Protein AF-A0A971BE56-F1 (afdb_monomer_lite)

Radius of gyration: 13.77 Å; chains: 1; bounding box: 26×38×39 Å

pLDDT: mean 91.66, std 13.93, range [44.69, 98.75]

Sequence (76 aa):
MSAYYAGPNPPDAAELRVLGALIEKRRTTPDAYPLSVNSLRLACNQSTNRDPVVDYDEHTVLDALERLGRRGWTRL

Secondary structure (DSSP, 8-state):
-------S----HHHHHHHHHHHHHHHH-GGGPSPPHHHHHHHHT-SSS-SS-----HHHHHHHHHHHHHTTS---

Foldseek 3Di:
DDPPDPDPDDQDPLLVLLLVLCVVCCVVPVVCPPPDLVRSQCSSQDPPPDVPRDRDDSVSNVVSQVVCVVVVNDDD

Structure (mmCIF, N/CA/C/O backbone):
data_AF-A0A971BE56-F1
#
_entry.id   AF-A0A971BE56-F1
#
loop_
_atom_site.group_PDB
_atom_site.id
_atom_site.type_symbol
_atom_site.label_atom_id
_atom_site.label_alt_id
_atom_site.label_comp_id
_atom_site.label_asym_id
_atom_site.label_entity_id
_atom_site.label_seq_id
_atom_site.pdbx_PDB_ins_code
_atom_site.Cartn_x
_atom_site.Cartn_y
_atom_site.Cartn_z
_atom_site.occupancy
_atom_site.B_iso_or_equiv
_atom_site.auth_seq_id
_atom_site.auth_comp_id
_atom_site.auth_asym_id
_atom_site.auth_atom_id
_atom_site.pdbx_PDB_model_num
ATOM 1 N N . MET A 1 1 ? 6.024 -30.042 -25.699 1.00 45.75 1 MET A N 1
ATOM 2 C CA . MET A 1 1 ? 6.867 -28.864 -25.404 1.00 45.75 1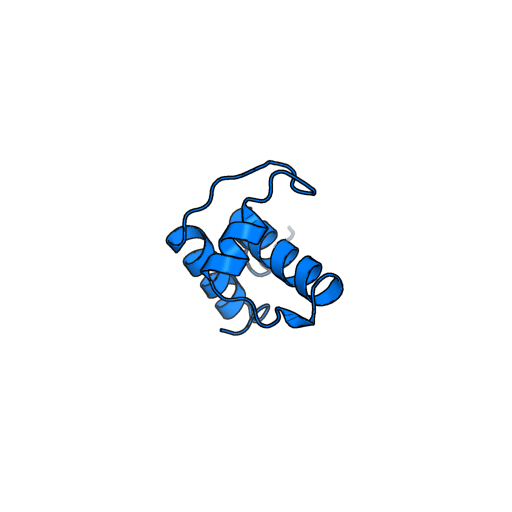 MET A CA 1
ATOM 3 C C . MET A 1 1 ? 5.984 -27.870 -24.666 1.00 45.75 1 MET A C 1
ATOM 5 O O . MET A 1 1 ? 4.981 -27.451 -25.223 1.00 45.75 1 MET A O 1
ATOM 9 N N . SER A 1 2 ? 6.247 -27.668 -23.379 1.00 44.69 2 SER A N 1
ATOM 10 C CA . SER A 1 2 ? 5.307 -27.140 -22.386 1.00 44.69 2 SER A CA 1
ATOM 11 C C . SER A 1 2 ? 4.925 -25.673 -22.616 1.00 44.69 2 SER A C 1
ATOM 13 O O . SER A 1 2 ? 5.745 -24.782 -22.404 1.00 44.69 2 SER A O 1
ATOM 15 N N . ALA A 1 3 ? 3.669 -25.416 -22.988 1.00 55.22 3 ALA A N 1
ATOM 16 C CA . ALA A 1 3 ? 3.026 -24.128 -22.749 1.00 55.22 3 ALA A CA 1
ATOM 17 C C . ALA A 1 3 ? 2.740 -24.027 -21.240 1.00 55.22 3 ALA A C 1
ATOM 19 O O . ALA A 1 3 ? 1.634 -24.299 -20.777 1.00 55.22 3 ALA A O 1
ATOM 20 N N . TYR A 1 4 ? 3.785 -23.749 -20.456 1.00 50.91 4 TYR A N 1
ATOM 21 C CA . TYR A 1 4 ? 3.685 -23.517 -19.019 1.00 50.91 4 TYR A CA 1
ATOM 22 C C . TYR A 1 4 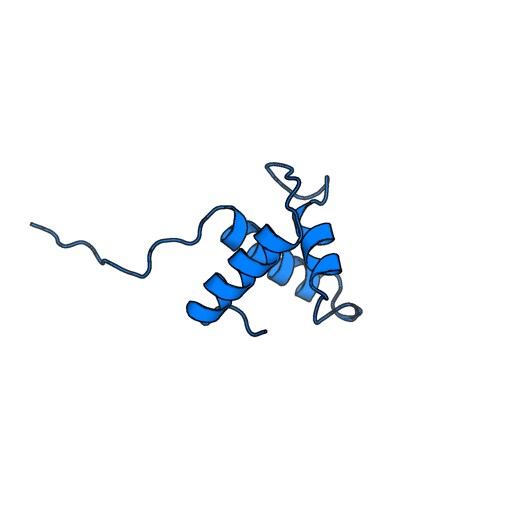? 2.757 -22.320 -18.784 1.00 50.91 4 TYR A C 1
ATOM 24 O O . TYR A 1 4 ? 3.133 -21.192 -19.073 1.00 50.91 4 TYR A O 1
ATOM 32 N N . TYR A 1 5 ? 1.544 -22.593 -18.300 1.00 48.16 5 TYR A N 1
ATOM 33 C CA . TYR A 1 5 ? 0.702 -21.704 -17.497 1.00 48.16 5 TYR A CA 1
ATOM 34 C C . TYR A 1 5 ? 0.946 -20.198 -17.696 1.00 48.16 5 TYR A C 1
ATOM 36 O O . TYR A 1 5 ? 1.621 -19.564 -16.886 1.00 48.16 5 TYR A O 1
ATOM 44 N N . ALA A 1 6 ? 0.329 -19.597 -18.716 1.00 54.59 6 ALA A N 1
ATOM 45 C CA . ALA A 1 6 ? 0.137 -18.148 -18.741 1.00 54.59 6 ALA A CA 1
ATOM 46 C C . ALA A 1 6 ? -0.943 -17.777 -17.707 1.00 54.59 6 ALA A C 1
ATOM 48 O O . ALA A 1 6 ? -2.071 -17.427 -18.046 1.00 54.59 6 ALA A O 1
ATOM 49 N N . GLY A 1 7 ? -0.616 -17.936 -16.421 1.00 60.22 7 GLY A N 1
ATOM 50 C CA . GLY A 1 7 ? -1.336 -17.256 -15.351 1.00 60.22 7 GLY A CA 1
ATOM 51 C C . GLY A 1 7 ? -1.245 -15.738 -15.553 1.00 60.22 7 GLY A C 1
ATOM 52 O O . GLY A 1 7 ? -0.454 -15.274 -16.378 1.00 60.22 7 GLY A O 1
ATOM 53 N N . PRO A 1 8 ? -2.043 -14.936 -14.830 1.00 70.50 8 PRO A N 1
ATOM 54 C CA . PRO A 1 8 ? -1.911 -13.484 -14.901 1.00 70.50 8 PRO A CA 1
ATOM 55 C C . PRO A 1 8 ? -0.445 -13.091 -14.672 1.00 70.50 8 PRO A C 1
ATOM 57 O O . PRO A 1 8 ? 0.188 -13.632 -13.763 1.00 70.50 8 PRO A O 1
ATOM 60 N N . ASN A 1 9 ? 0.083 -12.169 -15.491 1.00 81.94 9 ASN A N 1
ATOM 61 C CA . ASN A 1 9 ? 1.451 -11.655 -15.344 1.00 81.94 9 ASN A CA 1
ATOM 62 C C . ASN A 1 9 ? 1.726 -11.361 -13.866 1.00 81.94 9 ASN A C 1
ATOM 64 O O . ASN A 1 9 ? 0.863 -10.744 -13.232 1.00 81.94 9 ASN A O 1
ATOM 68 N N . PRO A 1 10 ? 2.864 -11.782 -13.294 1.00 88.31 10 PRO A N 1
ATOM 69 C CA . PRO A 1 10 ? 3.134 -11.559 -11.880 1.00 88.31 10 PRO A CA 1
ATOM 70 C C . PRO A 1 10 ? 3.009 -10.066 -11.525 1.00 88.31 10 PRO A C 1
ATOM 72 O O . PRO A 1 10 ? 3.254 -9.214 -12.385 1.00 88.31 10 PRO A O 1
ATOM 75 N N . PRO A 1 11 ? 2.570 -9.731 -10.298 1.00 93.62 11 PRO A N 1
ATOM 76 C CA . PRO A 1 11 ? 2.544 -8.347 -9.837 1.00 93.62 11 PRO A CA 1
ATOM 77 C C . PRO A 1 11 ? 3.956 -7.751 -9.871 1.00 93.62 11 PRO A C 1
ATOM 79 O O . PRO A 1 11 ? 4.928 -8.441 -9.558 1.00 93.62 11 PRO A O 1
ATOM 82 N N . ASP A 1 12 ? 4.071 -6.477 -10.239 1.00 96.06 12 ASP A N 1
ATOM 83 C CA . ASP A 1 12 ? 5.360 -5.784 -10.190 1.00 96.06 12 ASP A CA 1
ATOM 84 C C . ASP A 1 12 ? 5.756 -5.361 -8.762 1.00 96.06 12 ASP A C 1
ATOM 86 O O . ASP A 1 12 ? 5.051 -5.616 -7.782 1.00 96.06 12 ASP A O 1
ATOM 90 N N . ALA A 1 13 ? 6.915 -4.710 -8.628 1.00 97.94 13 ALA A N 1
ATOM 91 C CA . ALA A 1 13 ? 7.442 -4.288 -7.333 1.00 97.94 13 ALA A CA 1
ATOM 92 C C . ALA A 1 13 ? 6.508 -3.320 -6.579 1.00 97.94 13 ALA A C 1
ATOM 94 O O . ALA A 1 13 ? 6.388 -3.424 -5.356 1.00 97.94 13 ALA A O 1
ATOM 95 N N . ALA A 1 14 ? 5.824 -2.416 -7.287 1.00 98.19 14 ALA A N 1
ATOM 96 C CA . ALA A 1 14 ? 4.894 -1.473 -6.675 1.00 98.19 14 ALA A CA 1
ATOM 97 C C . ALA A 1 14 ? 3.610 -2.183 -6.222 1.00 98.19 14 ALA A C 1
ATOM 99 O O . ALA A 1 14 ? 3.170 -1.977 -5.091 1.00 98.19 14 ALA A O 1
ATOM 100 N N . GLU A 1 15 ? 3.055 -3.083 -7.040 1.00 98.12 15 GLU A N 1
ATOM 101 C CA . GLU A 1 15 ? 1.907 -3.922 -6.667 1.00 98.12 15 GLU A CA 1
ATOM 102 C C . GLU A 1 15 ? 2.219 -4.775 -5.429 1.00 98.12 15 GLU A C 1
ATOM 104 O O . GLU A 1 15 ? 1.444 -4.800 -4.471 1.00 98.12 15 GLU A O 1
ATOM 109 N N . LEU A 1 16 ? 3.381 -5.433 -5.402 1.00 98.12 16 LEU A N 1
ATOM 110 C CA . LEU A 1 16 ? 3.818 -6.230 -4.255 1.00 98.12 16 LEU A CA 1
ATOM 111 C C . LEU A 1 16 ? 3.989 -5.374 -2.995 1.00 98.12 16 LEU A C 1
ATOM 113 O O . LEU A 1 16 ? 3.571 -5.787 -1.911 1.00 98.12 16 LEU A O 1
ATOM 117 N N . ARG A 1 17 ? 4.563 -4.171 -3.124 1.00 98.62 17 ARG A N 1
ATOM 118 C CA . ARG A 1 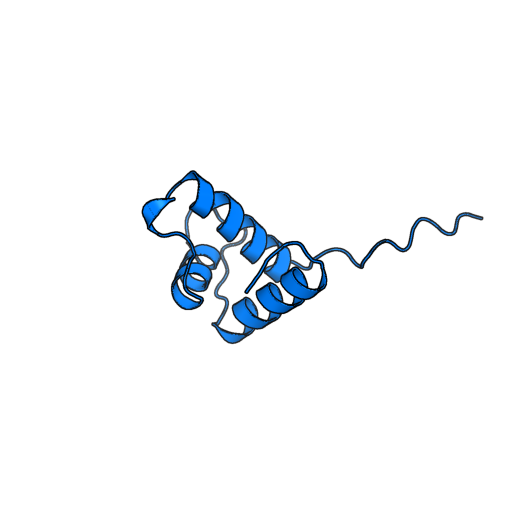17 ? 4.722 -3.233 -2.006 1.00 98.62 17 ARG A CA 1
ATOM 119 C C . ARG A 1 17 ? 3.376 -2.781 -1.449 1.00 98.62 17 ARG A C 1
ATOM 121 O O . ARG A 1 17 ? 3.187 -2.826 -0.233 1.00 98.62 17 ARG A O 1
ATOM 128 N N . VAL A 1 18 ? 2.460 -2.368 -2.321 1.00 98.38 18 VAL A N 1
ATOM 129 C CA . VAL A 1 18 ? 1.115 -1.913 -1.950 1.00 98.38 18 VAL A CA 1
ATOM 130 C C . VAL A 1 18 ? 0.344 -3.033 -1.261 1.00 98.38 18 VAL A C 1
ATOM 132 O O . VAL A 1 18 ? -0.192 -2.833 -0.170 1.00 98.38 18 VAL A O 1
ATOM 135 N N . LEU A 1 19 ? 0.346 -4.236 -1.839 1.00 97.81 19 LEU A N 1
ATOM 136 C CA . LEU A 1 19 ? -0.304 -5.401 -1.246 1.00 97.81 19 LEU A CA 1
ATOM 137 C C . LEU A 1 19 ? 0.298 -5.749 0.123 1.00 97.81 19 LEU A C 1
ATOM 139 O O . LEU A 1 19 ? -0.437 -5.982 1.082 1.00 97.81 19 LEU A O 1
ATOM 143 N N . GLY A 1 20 ? 1.628 -5.743 0.235 1.00 97.81 20 GLY A N 1
ATOM 144 C CA . GLY A 1 20 ? 2.333 -5.995 1.490 1.00 97.81 20 GLY A CA 1
ATOM 145 C C . GLY A 1 20 ? 1.981 -4.978 2.578 1.00 97.81 20 GLY A C 1
ATOM 146 O O . GLY A 1 20 ? 1.662 -5.373 3.700 1.00 97.81 20 GLY A O 1
ATOM 147 N N . ALA A 1 21 ? 1.956 -3.685 2.242 1.00 98.25 21 ALA A N 1
ATOM 148 C CA . ALA A 1 21 ? 1.546 -2.623 3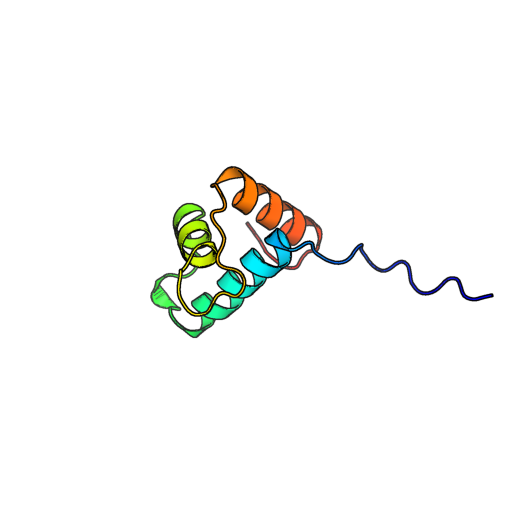.160 1.00 98.25 21 ALA A CA 1
ATOM 149 C C . ALA A 1 21 ? 0.083 -2.794 3.606 1.00 98.25 21 ALA A C 1
ATOM 151 O O . ALA A 1 21 ? -0.213 -2.679 4.797 1.00 98.25 21 ALA A O 1
ATOM 152 N N . LEU A 1 22 ? -0.818 -3.150 2.681 1.00 97.94 22 LEU A N 1
ATOM 153 C CA . LEU A 1 22 ? -2.221 -3.430 2.991 1.00 97.94 22 LEU A CA 1
ATOM 154 C C . LEU A 1 22 ? -2.393 -4.639 3.925 1.00 97.94 22 LEU A C 1
ATOM 156 O O . LEU A 1 22 ? -3.254 -4.613 4.804 1.00 97.94 22 LEU A O 1
ATOM 160 N N . ILE A 1 23 ? -1.595 -5.693 3.762 1.00 97.44 23 ILE A N 1
ATOM 161 C CA . ILE A 1 23 ? -1.642 -6.878 4.631 1.00 97.44 23 ILE A CA 1
ATOM 162 C C . ILE A 1 23 ? -1.082 -6.554 6.019 1.00 97.44 23 ILE A C 1
ATOM 164 O O . ILE A 1 23 ? -1.703 -6.887 7.032 1.00 97.44 23 ILE A O 1
ATOM 168 N N . GLU A 1 24 ? 0.081 -5.904 6.071 1.00 98.25 24 GLU A N 1
ATOM 169 C CA . GLU A 1 24 ? 0.764 -5.535 7.311 1.00 98.25 24 GLU A CA 1
ATOM 170 C C . GLU A 1 24 ? -0.124 -4.644 8.176 1.00 98.25 24 GLU A C 1
ATOM 172 O O . GLU A 1 24 ? -0.383 -4.963 9.341 1.00 98.25 24 GLU A O 1
ATOM 177 N N . LYS A 1 25 ? -0.604 -3.527 7.622 1.00 97.69 25 LYS A N 1
ATOM 178 C CA . LYS A 1 25 ? -1.309 -2.529 8.422 1.00 97.69 25 LYS A CA 1
ATOM 179 C C . LYS A 1 25 ? -2.709 -3.022 8.817 1.00 97.69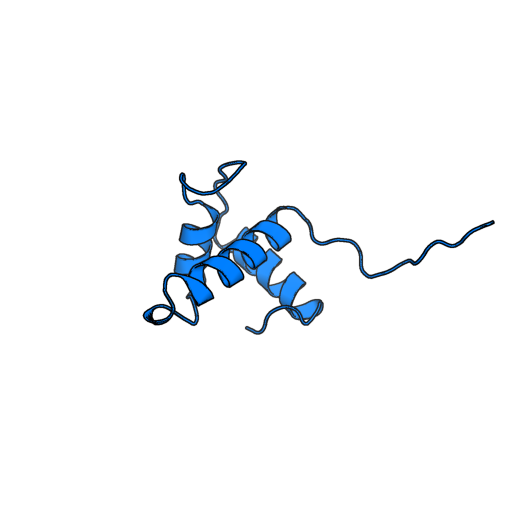 25 LYS A C 1
ATOM 181 O O . LYS A 1 25 ? -3.180 -2.657 9.888 1.00 97.69 25 LYS A O 1
ATOM 186 N N . ARG A 1 26 ? -3.334 -3.948 8.068 1.00 97.00 26 ARG A N 1
ATOM 187 C CA . ARG A 1 26 ? -4.630 -4.543 8.464 1.00 97.00 26 ARG A CA 1
ATOM 188 C C . ARG A 1 26 ? -4.493 -5.342 9.756 1.00 97.00 26 ARG A C 1
ATOM 190 O O . ARG A 1 26 ? -5.434 -5.417 10.536 1.00 97.00 26 ARG A O 1
ATOM 197 N N . ARG A 1 27 ? -3.329 -5.964 9.957 1.00 97.19 27 ARG A N 1
ATOM 198 C CA . ARG A 1 27 ? -3.017 -6.751 11.156 1.00 97.19 27 ARG A CA 1
ATOM 199 C C . ARG A 1 27 ? -2.467 -5.898 12.293 1.00 97.19 27 ARG A C 1
ATOM 201 O O . ARG A 1 27 ? -2.787 -6.161 13.442 1.00 97.19 27 ARG A O 1
ATOM 208 N N . THR A 1 28 ? -1.613 -4.927 11.981 1.00 96.81 28 THR A N 1
ATOM 209 C CA . THR A 1 28 ? -0.845 -4.184 12.995 1.00 96.81 28 THR A CA 1
ATOM 210 C C . THR A 1 28 ? -1.505 -2.880 13.430 1.00 96.81 28 THR A C 1
ATOM 212 O O . THR A 1 28 ? -1.279 -2.440 14.551 1.00 96.81 28 THR A O 1
ATOM 215 N N . THR A 1 29 ? -2.332 -2.270 12.579 1.00 95.88 29 THR A N 1
ATOM 216 C CA . THR A 1 29 ? -3.027 -1.003 12.851 1.00 95.88 29 THR A CA 1
ATOM 217 C C . THR A 1 29 ? -4.485 -1.066 12.367 1.00 95.88 29 THR A C 1
ATOM 219 O O . THR A 1 29 ? -4.865 -0.301 11.477 1.00 95.88 29 THR A O 1
ATOM 222 N N . PRO A 1 30 ? -5.310 -1.992 12.896 1.00 95.44 30 PRO A N 1
ATOM 223 C CA . PRO A 1 30 ? -6.664 -2.239 12.394 1.00 95.44 30 PRO A CA 1
ATOM 224 C C . PRO A 1 30 ? -7.597 -1.024 12.516 1.00 95.44 30 PRO A C 1
ATOM 226 O O . PRO A 1 30 ? -8.452 -0.843 11.658 1.00 95.44 30 PRO A O 1
ATOM 229 N N . ASP A 1 31 ? -7.395 -0.155 13.508 1.00 96.81 31 ASP A N 1
ATOM 230 C CA . ASP A 1 31 ? -8.224 1.045 13.709 1.00 96.81 31 ASP A CA 1
ATOM 231 C C . ASP A 1 31 ? -8.043 2.096 12.603 1.00 96.81 31 ASP A C 1
ATOM 233 O O . ASP A 1 31 ? -8.907 2.942 12.390 1.00 96.81 31 ASP A O 1
ATOM 237 N N . ALA A 1 32 ? -6.922 2.042 11.876 1.00 92.12 32 ALA A N 1
ATOM 238 C CA . ALA A 1 32 ? -6.656 2.911 10.735 1.00 92.12 32 ALA A CA 1
ATOM 239 C C . ALA A 1 32 ? -7.199 2.339 9.411 1.00 92.12 32 ALA A C 1
ATOM 241 O O . ALA A 1 32 ? -6.973 2.938 8.361 1.00 92.12 32 ALA A O 1
ATOM 242 N N . TYR A 1 33 ? -7.860 1.173 9.431 1.00 91.62 33 TYR A N 1
ATOM 243 C CA . TYR A 1 33 ? -8.397 0.537 8.228 1.00 91.62 33 TYR A CA 1
ATOM 244 C C . TYR A 1 33 ? -9.861 0.894 7.960 1.00 91.62 33 TYR A C 1
ATOM 246 O O . TYR A 1 33 ? -10.665 0.881 8.890 1.00 91.62 33 TYR A O 1
ATOM 254 N N . PRO A 1 34 ? -10.249 1.083 6.682 1.00 94.06 34 PRO A N 1
ATOM 255 C CA . PRO A 1 34 ? -9.404 1.048 5.480 1.00 94.06 34 PRO A CA 1
ATOM 256 C C . PRO A 1 34 ? -8.472 2.269 5.365 1.00 94.06 34 PRO A C 1
ATOM 258 O O . PRO A 1 34 ? -8.823 3.371 5.776 1.00 94.06 34 PRO A O 1
ATOM 261 N N . LEU A 1 35 ? -7.280 2.069 4.791 1.00 96.06 35 LEU A N 1
ATOM 262 C CA . LEU A 1 35 ? -6.306 3.149 4.607 1.00 96.06 35 LEU A CA 1
ATOM 263 C C . LEU A 1 35 ? -6.756 4.124 3.511 1.00 96.06 35 LEU A C 1
ATOM 265 O O . LEU A 1 35 ? -7.189 3.702 2.440 1.00 96.06 35 LEU A O 1
ATOM 269 N N . SER A 1 36 ? -6.542 5.422 3.740 1.00 96.62 36 SER A N 1
ATOM 270 C CA . SER A 1 36 ? -6.543 6.413 2.657 1.00 96.62 36 SER A CA 1
ATOM 271 C C . SER A 1 36 ? -5.352 6.194 1.713 1.00 96.62 36 SER A C 1
ATOM 273 O O . SER A 1 36 ? -4.340 5.603 2.106 1.00 96.62 36 SER A O 1
ATOM 275 N N . VAL A 1 37 ? -5.422 6.732 0.493 1.00 96.38 37 VAL A N 1
ATOM 276 C CA . VAL A 1 37 ? -4.328 6.649 -0.494 1.00 96.38 37 VAL A CA 1
ATOM 277 C C . VAL A 1 37 ? -3.029 7.241 0.064 1.00 96.38 37 VAL A C 1
ATOM 279 O O . VAL A 1 37 ? -1.977 6.607 -0.006 1.00 96.38 37 VAL A O 1
ATOM 282 N N . ASN A 1 38 ? -3.093 8.412 0.705 1.00 97.62 38 ASN A N 1
ATOM 283 C CA . ASN A 1 38 ? -1.912 9.025 1.309 1.00 97.62 38 ASN A CA 1
ATOM 284 C C . ASN A 1 38 ? -1.360 8.186 2.478 1.00 97.62 38 ASN A C 1
ATOM 286 O O . ASN A 1 38 ? -0.149 8.004 2.585 1.00 97.62 38 ASN A O 1
ATOM 290 N N . SER A 1 39 ? -2.224 7.610 3.324 1.00 98.12 39 SER A N 1
ATOM 291 C CA . SER A 1 39 ? -1.792 6.698 4.397 1.00 98.12 39 SER A CA 1
ATOM 292 C C . SER A 1 39 ? -1.105 5.446 3.841 1.00 98.12 39 SER A C 1
ATOM 294 O O . SER A 1 39 ? -0.105 4.992 4.395 1.00 98.12 39 SER A O 1
ATOM 296 N N . LEU A 1 40 ? -1.604 4.907 2.726 1.00 98.25 40 LEU A N 1
ATOM 297 C CA . LEU A 1 40 ? -1.010 3.764 2.040 1.00 98.25 40 LEU A CA 1
ATOM 298 C C . LEU A 1 40 ? 0.339 4.115 1.403 1.00 98.25 40 LEU A C 1
ATOM 300 O O . LEU A 1 40 ? 1.286 3.339 1.528 1.00 98.25 40 LEU A O 1
ATOM 304 N N . ARG A 1 41 ? 0.468 5.297 0.794 1.00 98.62 41 ARG A N 1
ATOM 305 C CA . ARG A 1 41 ? 1.743 5.807 0.270 1.00 98.62 41 ARG A CA 1
ATOM 306 C C . ARG A 1 41 ? 2.787 5.953 1.373 1.00 98.62 41 ARG A C 1
ATOM 308 O O . ARG A 1 41 ? 3.892 5.431 1.242 1.00 98.62 41 ARG A O 1
ATOM 315 N N . LEU A 1 42 ? 2.417 6.563 2.501 1.00 98.50 42 LEU A N 1
ATOM 316 C CA . LEU A 1 42 ? 3.290 6.651 3.675 1.00 98.50 42 LEU A CA 1
ATOM 317 C C . LEU A 1 42 ? 3.690 5.263 4.191 1.00 98.50 42 LEU A C 1
ATOM 319 O O . LEU A 1 42 ? 4.842 5.066 4.564 1.00 98.50 42 LEU A O 1
ATOM 323 N N . ALA A 1 43 ? 2.777 4.286 4.174 1.00 98.38 43 ALA A N 1
ATOM 324 C CA . ALA A 1 43 ? 3.091 2.905 4.532 1.00 98.38 43 ALA A CA 1
ATOM 325 C C . ALA A 1 43 ? 4.050 2.233 3.528 1.00 98.38 43 ALA A C 1
ATOM 327 O O . ALA A 1 43 ? 4.920 1.463 3.937 1.00 98.38 43 ALA A O 1
ATOM 328 N N . CYS A 1 44 ? 3.928 2.500 2.227 1.00 98.69 44 CYS A N 1
ATOM 329 C CA . CYS A 1 44 ? 4.822 1.955 1.200 1.00 98.69 44 CYS A CA 1
ATOM 330 C C . CYS A 1 44 ? 6.259 2.481 1.338 1.00 98.69 44 CYS A C 1
ATOM 332 O O . CYS A 1 44 ? 7.202 1.702 1.157 1.00 98.69 44 CYS A O 1
ATOM 334 N N . ASN A 1 45 ? 6.397 3.755 1.721 1.00 98.75 45 ASN A N 1
ATOM 335 C CA . ASN A 1 45 ? 7.664 4.490 1.805 1.00 98.75 45 ASN A CA 1
ATOM 336 C C . ASN A 1 45 ? 8.285 4.484 3.218 1.00 98.75 45 ASN A C 1
ATOM 338 O O . ASN A 1 45 ? 9.195 5.263 3.494 1.00 98.75 45 ASN A O 1
ATOM 342 N N . GLN A 1 46 ? 7.803 3.646 4.146 1.00 98.56 46 GLN A N 1
ATOM 343 C CA . GLN A 1 46 ? 8.406 3.559 5.483 1.00 98.56 46 GLN A CA 1
ATOM 344 C C . GLN A 1 46 ? 9.886 3.166 5.389 1.00 98.56 46 GLN A C 1
ATOM 346 O O . GLN A 1 46 ? 10.253 2.260 4.647 1.00 98.56 46 GLN A O 1
ATOM 351 N N . SER A 1 47 ? 10.737 3.826 6.176 1.00 98.25 47 SER A N 1
ATOM 352 C CA . SER A 1 47 ? 12.168 3.503 6.264 1.00 98.25 47 SER A CA 1
ATOM 353 C C . SER A 1 47 ? 12.450 2.231 7.068 1.00 98.25 47 SER A C 1
ATOM 355 O O . SER A 1 47 ? 13.558 1.705 7.028 1.00 98.25 47 SER A O 1
ATOM 357 N N . THR A 1 48 ? 11.458 1.730 7.805 1.00 97.56 48 THR A N 1
ATOM 358 C CA . THR A 1 48 ? 11.535 0.505 8.602 1.00 97.56 48 THR A CA 1
ATOM 359 C C . THR A 1 48 ? 10.630 -0.570 8.015 1.00 97.56 48 THR A C 1
ATOM 361 O O . THR A 1 48 ? 9.598 -0.275 7.412 1.00 97.56 48 THR A O 1
ATOM 364 N N . ASN A 1 49 ? 11.014 -1.838 8.191 1.00 97.06 49 ASN A N 1
ATOM 365 C CA . ASN A 1 49 ? 10.279 -3.001 7.680 1.00 97.06 49 ASN A CA 1
ATOM 366 C C . ASN A 1 49 ? 10.014 -2.947 6.161 1.00 97.06 49 ASN A C 1
ATOM 368 O O . ASN A 1 49 ? 9.006 -3.471 5.677 1.00 97.06 49 ASN A O 1
ATOM 372 N N . ARG A 1 50 ? 10.903 -2.296 5.401 1.00 98.19 50 ARG A N 1
ATOM 373 C CA . ARG A 1 50 ? 10.886 -2.232 3.937 1.00 98.19 50 ARG A CA 1
ATOM 374 C C . ARG A 1 50 ? 12.276 -2.533 3.402 1.00 98.19 50 ARG A C 1
ATOM 376 O O . ARG A 1 50 ? 13.250 -1.943 3.854 1.00 98.19 50 ARG A O 1
ATOM 383 N N . ASP A 1 51 ? 12.331 -3.418 2.418 1.00 96.75 51 ASP A N 1
ATOM 384 C CA . ASP A 1 51 ? 13.534 -3.702 1.647 1.00 96.75 51 ASP A CA 1
ATOM 385 C C . ASP A 1 51 ? 13.126 -3.940 0.177 1.00 96.75 51 ASP A C 1
ATOM 387 O O . ASP A 1 51 ? 12.324 -4.842 -0.087 1.00 96.75 51 ASP A O 1
ATOM 391 N N . PRO A 1 52 ? 13.541 -3.084 -0.775 1.00 98.00 52 PRO A N 1
ATOM 392 C CA . PRO A 1 52 ? 14.258 -1.825 -0.564 1.00 98.00 52 PRO A CA 1
ATOM 393 C C . PRO A 1 52 ? 13.354 -0.735 0.038 1.00 98.00 52 PRO A C 1
ATOM 395 O O . PRO A 1 52 ? 12.124 -0.773 -0.099 1.00 98.00 52 PRO A O 1
ATOM 398 N N . VAL A 1 53 ? 13.954 0.286 0.651 1.00 98.19 53 VAL A N 1
ATOM 399 C CA . VAL A 1 53 ? 13.252 1.553 0.919 1.00 98.19 53 VAL A CA 1
ATOM 400 C C . VAL A 1 53 ? 12.975 2.242 -0.420 1.00 98.19 53 VAL A C 1
ATOM 402 O O . VAL A 1 53 ? 13.821 2.242 -1.310 1.00 98.19 53 VAL A O 1
ATOM 405 N N . VAL A 1 54 ? 11.770 2.786 -0.580 1.00 98.38 54 VAL A N 1
ATOM 406 C CA . VAL A 1 54 ? 11.306 3.430 -1.820 1.00 98.38 54 VAL A CA 1
ATOM 407 C C . VAL A 1 54 ? 10.720 4.799 -1.508 1.00 98.38 54 VAL A C 1
ATOM 409 O O . VAL A 1 54 ? 10.383 5.078 -0.357 1.00 98.38 54 VAL A O 1
ATOM 412 N N . ASP A 1 55 ? 10.543 5.609 -2.547 1.00 98.44 55 ASP A N 1
ATOM 413 C CA . ASP A 1 55 ? 9.830 6.880 -2.473 1.00 98.44 55 ASP A CA 1
ATOM 414 C C . ASP A 1 55 ? 8.785 6.964 -3.592 1.00 98.44 55 ASP A C 1
ATOM 416 O O . ASP A 1 55 ? 8.983 7.607 -4.619 1.00 98.44 55 ASP A O 1
ATOM 420 N N . TYR A 1 56 ? 7.691 6.214 -3.443 1.00 98.62 56 TYR A N 1
ATOM 421 C CA . TYR A 1 56 ? 6.580 6.273 -4.390 1.00 98.62 56 TYR A CA 1
ATOM 422 C C . TYR A 1 56 ? 5.748 7.538 -4.186 1.00 98.62 56 TYR A C 1
ATOM 424 O O . TYR A 1 56 ? 5.426 7.918 -3.052 1.00 98.62 56 TYR A O 1
ATOM 432 N N . ASP A 1 57 ? 5.351 8.154 -5.294 1.00 98.56 57 ASP A N 1
ATOM 433 C CA . ASP A 1 57 ? 4.348 9.208 -5.303 1.00 98.56 57 ASP A CA 1
ATOM 434 C C . ASP A 1 57 ? 2.924 8.627 -5.213 1.00 98.56 57 ASP A C 1
ATOM 436 O O . ASP A 1 57 ? 2.702 7.412 -5.173 1.00 98.56 57 ASP A O 1
ATOM 440 N N . GLU A 1 58 ? 1.937 9.513 -5.106 1.00 98.12 58 GLU A N 1
ATOM 441 C CA . GLU A 1 58 ? 0.535 9.112 -4.984 1.00 98.12 58 GLU A CA 1
ATOM 442 C C . GLU A 1 58 ? 0.025 8.398 -6.240 1.00 98.12 58 GLU A C 1
ATOM 444 O O . GLU A 1 58 ? -0.664 7.385 -6.127 1.00 98.12 58 GLU A O 1
ATOM 449 N N . HIS A 1 59 ? 0.432 8.872 -7.422 1.00 98.25 59 HIS A N 1
ATOM 450 C CA . HIS A 1 59 ? 0.066 8.285 -8.710 1.00 98.25 59 HIS A CA 1
ATOM 451 C C . HIS A 1 59 ? 0.538 6.830 -8.821 1.00 98.25 59 HIS A C 1
ATOM 453 O O . HIS A 1 59 ? -0.248 5.947 -9.146 1.00 98.25 59 HIS A O 1
ATOM 459 N N . THR A 1 60 ? 1.795 6.547 -8.476 1.00 98.56 60 THR A N 1
ATOM 460 C CA . THR A 1 60 ? 2.363 5.190 -8.497 1.00 98.56 60 THR A CA 1
ATOM 461 C C . THR A 1 60 ? 1.577 4.235 -7.597 1.00 98.56 60 THR A C 1
ATOM 463 O O . THR A 1 60 ? 1.319 3.088 -7.972 1.00 98.56 60 THR A O 1
ATOM 466 N N . VAL A 1 61 ? 1.184 4.694 -6.404 1.00 98.38 61 VAL A N 1
ATOM 467 C CA . VAL A 1 61 ? 0.412 3.885 -5.448 1.00 98.38 61 VAL A CA 1
ATOM 468 C C . VAL A 1 61 ? -1.013 3.648 -5.942 1.00 98.38 61 VAL A C 1
ATOM 470 O O . VAL A 1 61 ? -1.500 2.522 -5.832 1.00 98.38 61 VAL A O 1
ATOM 473 N N . LEU A 1 62 ? -1.665 4.667 -6.507 1.00 97.69 62 LEU A N 1
ATOM 474 C CA . LEU A 1 62 ? -2.992 4.549 -7.114 1.00 97.69 62 LEU A CA 1
ATOM 475 C C . LEU A 1 62 ? -2.991 3.574 -8.294 1.00 97.69 62 LEU A C 1
ATOM 477 O O . LEU A 1 62 ? -3.765 2.620 -8.283 1.00 97.69 62 LEU A O 1
ATOM 481 N N . ASP A 1 63 ? -2.069 3.731 -9.243 1.00 97.94 63 ASP A N 1
ATOM 482 C CA . ASP A 1 63 ? -1.941 2.851 -10.409 1.00 97.94 63 ASP A CA 1
ATOM 483 C C . ASP A 1 63 ? -1.697 1.389 -10.009 1.00 97.94 63 ASP A C 1
ATOM 485 O O . ASP A 1 63 ? -2.251 0.455 -10.601 1.00 97.94 63 A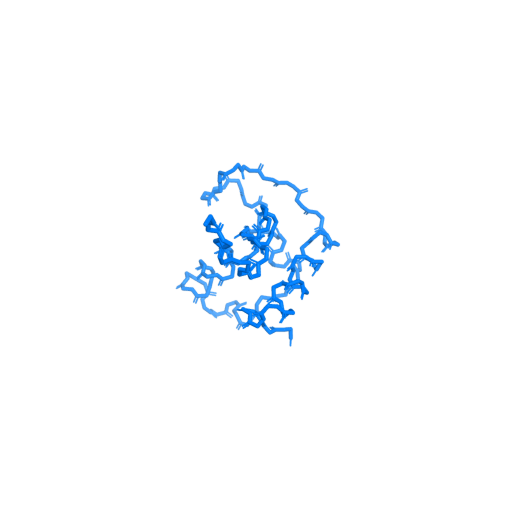SP A O 1
ATOM 489 N N . ALA A 1 64 ? -0.858 1.156 -8.997 1.00 97.81 64 ALA A N 1
ATOM 490 C CA . ALA A 1 64 ? -0.637 -0.178 -8.447 1.00 97.81 64 ALA A CA 1
ATOM 491 C C . ALA A 1 64 ? -1.904 -0.729 -7.772 1.00 97.81 64 ALA A C 1
ATOM 493 O O . ALA A 1 64 ? -2.266 -1.887 -7.992 1.00 97.81 64 ALA A O 1
ATOM 494 N N . LEU A 1 65 ? -2.608 0.092 -6.988 1.00 97.12 65 LEU A N 1
ATOM 495 C CA . LEU A 1 65 ? -3.839 -0.300 -6.306 1.00 97.12 65 LEU A CA 1
ATOM 496 C C . LEU A 1 65 ? -4.966 -0.635 -7.295 1.00 97.12 65 LEU A C 1
ATOM 498 O O . LEU A 1 65 ? -5.673 -1.624 -7.096 1.00 97.12 65 LEU A O 1
ATOM 502 N N . GLU A 1 66 ? -5.095 0.119 -8.387 1.00 96.75 66 GLU A N 1
ATOM 503 C CA . GLU A 1 66 ? -6.036 -0.169 -9.470 1.00 96.75 66 GLU A CA 1
ATOM 504 C C . GLU A 1 66 ? -5.721 -1.483 -10.185 1.00 96.75 66 GLU A C 1
ATOM 506 O O . GLU A 1 66 ? -6.625 -2.277 -10.458 1.00 96.75 66 GLU A O 1
ATOM 511 N N . ARG A 1 67 ? -4.444 -1.747 -10.494 1.00 96.00 67 ARG A N 1
ATOM 512 C CA . ARG A 1 67 ? -4.032 -3.016 -11.117 1.00 96.00 67 ARG A CA 1
ATOM 513 C C . ARG A 1 67 ? -4.301 -4.205 -10.203 1.00 96.00 67 ARG A C 1
ATOM 515 O O . ARG A 1 67 ? -4.845 -5.206 -10.669 1.00 96.00 67 ARG A O 1
ATOM 522 N N . LEU A 1 68 ? -4.030 -4.073 -8.905 1.00 96.00 68 LEU A N 1
ATOM 523 C CA . LEU A 1 68 ? -4.414 -5.064 -7.896 1.00 96.00 68 LEU A CA 1
ATOM 524 C C . LEU A 1 68 ? -5.938 -5.260 -7.824 1.00 96.00 68 LEU A C 1
ATOM 526 O O . LEU A 1 68 ? -6.404 -6.394 -7.683 1.00 96.00 68 LEU A O 1
ATOM 530 N N . GLY A 1 69 ? -6.712 -4.187 -7.995 1.00 94.88 69 GLY A N 1
ATOM 531 C CA . GLY A 1 69 ? -8.170 -4.237 -8.087 1.00 94.88 69 GLY A CA 1
ATOM 532 C C . GLY A 1 69 ? -8.645 -5.011 -9.317 1.00 94.88 69 GLY A C 1
ATOM 533 O O . GLY A 1 69 ? -9.486 -5.900 -9.200 1.00 94.88 69 GLY A O 1
ATOM 534 N N . ARG A 1 70 ? -8.036 -4.771 -10.489 1.00 93.62 70 ARG A N 1
ATOM 535 C CA . ARG A 1 70 ? -8.299 -5.529 -11.731 1.00 93.62 70 ARG A CA 1
ATOM 536 C C . ARG A 1 70 ? -7.968 -7.021 -11.600 1.00 93.62 70 ARG A C 1
ATOM 538 O O . ARG A 1 70 ? -8.585 -7.842 -12.272 1.00 93.62 70 ARG A O 1
ATOM 545 N N . ARG A 1 71 ? -7.028 -7.382 -10.720 1.00 92.50 71 ARG A N 1
ATOM 546 C CA . ARG A 1 71 ? -6.703 -8.778 -10.366 1.00 92.50 71 ARG A CA 1
ATOM 547 C C . ARG A 1 71 ? -7.670 -9.395 -9.347 1.00 92.50 71 ARG A C 1
ATOM 549 O O . ARG A 1 71 ? -7.592 -10.595 -9.101 1.00 92.50 71 ARG A O 1
ATOM 556 N N . GLY A 1 72 ? -8.547 -8.599 -8.733 1.00 94.19 72 GLY A N 1
ATOM 557 C CA . GLY A 1 72 ? -9.458 -9.031 -7.670 1.00 94.19 72 GLY A CA 1
ATOM 558 C C . GLY A 1 72 ? -8.786 -9.227 -6.307 1.00 94.19 72 GLY A C 1
ATOM 559 O O . GLY A 1 72 ? -9.337 -9.912 -5.449 1.00 94.19 72 GLY A O 1
ATOM 560 N N . TRP A 1 73 ? -7.584 -8.679 -6.103 1.00 95.00 73 TRP A N 1
ATOM 561 C CA . TRP A 1 73 ? -6.828 -8.838 -4.851 1.00 95.00 73 TRP A CA 1
ATOM 562 C C . TRP A 1 73 ? -7.110 -7.721 -3.848 1.00 95.00 73 TRP A C 1
ATOM 564 O O . TRP A 1 73 ? -6.970 -7.912 -2.640 1.00 95.00 73 TRP A O 1
ATOM 574 N N . THR A 1 74 ? -7.520 -6.558 -4.345 1.00 93.81 74 THR A N 1
ATOM 575 C CA . THR A 1 74 ? -7.937 -5.405 -3.548 1.00 93.81 74 THR A CA 1
ATOM 576 C C . THR A 1 74 ? -9.301 -4.917 -4.024 1.00 93.81 74 THR A C 1
ATOM 578 O O . THR A 1 74 ? -9.786 -5.294 -5.093 1.00 93.81 74 THR A O 1
ATOM 581 N N . ARG A 1 75 ? -9.937 -4.077 -3.210 1.00 87.62 75 ARG A N 1
ATOM 582 C CA . ARG A 1 75 ? -11.152 -3.354 -3.572 1.00 87.62 75 ARG A CA 1
ATOM 583 C C . ARG A 1 75 ? -10.951 -1.893 -3.187 1.00 87.62 75 ARG A C 1
ATOM 585 O O . ARG A 1 75 ? -10.586 -1.634 -2.041 1.00 87.62 75 ARG A O 1
ATOM 592 N N . LEU A 1 76 ? -11.131 -1.004 -4.163 1.00 67.56 76 LEU A N 1
ATOM 593 C CA . LEU A 1 76 ? -11.276 0.436 -3.951 1.00 67.56 76 LEU A CA 1
ATOM 594 C C . LEU A 1 76 ? -12.660 0.732 -3.363 1.00 67.56 76 LEU A C 1
ATOM 596 O O . LEU A 1 76 ? -13.632 0.055 -3.786 1.00 67.56 76 LEU A O 1
#